Protein AF-R7P5L1-F1 (afdb_monomer_lite)

Sequence (118 aa):
MTKKELYKVECEIEVAFTRLIGTLAIMQELELYKDIRGELSKLFKTIVSWGAKFQIERNLNFITKEELIDIHNKIDKIESHYVYLNYPGNETELSDEILIWFEEIFRLNNILTQAKCC

Secondary structure (DSSP, 8-state):
--HHHHHHHHHHHHHHHHHHHHHHHHHHHSSTTGGGHHHHHHHHHHHHHHHHHHHHHSS-TTS-HHHHHHHHHHHHHHHHHHTT---SSGGGHHHHHHHHHHHHHHHHHHHHHHHHH-

Foldseek 3Di:
DDPVVLVVLLVQLLVLLVQLLVLLVVLLPDPVCVVCNVVSVVLSVVSVVQSVVCVPPVANPVQDPVNLVVSLVSLVVQLVVQCPDPDPDCNSVSSVSNNVSSVSSVVSRVVSVVVVVD

pLDDT: mean 93.09, std 7.03, range [52.38, 98.5]

Structure (mmCIF, N/CA/C/O backbone):
data_AF-R7P5L1-F1
#
_entry.id   AF-R7P5L1-F1
#
loop_
_atom_site.group_PDB
_atom_site.id
_atom_site.type_symbol
_atom_site.label_atom_id
_atom_site.label_alt_id
_atom_site.label_comp_id
_atom_site.label_asym_id
_atom_site.label_entity_id
_atom_site.label_seq_id
_atom_site.pdbx_PDB_ins_code
_atom_site.Cartn_x
_atom_site.Cartn_y
_atom_site.Cartn_z
_atom_site.occupancy
_atom_site.B_iso_or_equiv
_atom_site.auth_seq_id
_atom_site.auth_comp_id
_atom_site.auth_asym_id
_atom_site.auth_atom_id
_atom_site.pdbx_PDB_model_num
ATOM 1 N N . MET A 1 1 ? -5.648 4.452 25.494 1.00 81.56 1 MET A N 1
ATOM 2 C CA . MET A 1 1 ? -5.387 5.739 24.803 1.00 81.56 1 MET A CA 1
ATOM 3 C C . MET A 1 1 ? -6.604 6.636 24.922 1.00 81.56 1 MET A C 1
ATOM 5 O O . MET A 1 1 ? -7.724 6.145 24.965 1.00 81.56 1 MET A O 1
ATOM 9 N N . THR A 1 2 ? -6.401 7.946 24.963 1.00 89.38 2 THR A N 1
ATOM 10 C CA . THR A 1 2 ? -7.481 8.929 24.853 1.00 89.38 2 THR A CA 1
ATOM 11 C C . THR A 1 2 ? -8.053 8.951 23.432 1.00 89.38 2 THR A C 1
ATOM 13 O O . THR A 1 2 ? -7.385 8.588 22.463 1.00 89.38 2 THR A O 1
ATOM 16 N N . LYS A 1 3 ? -9.280 9.461 23.275 1.00 88.31 3 LYS A N 1
ATOM 17 C CA . LYS A 1 3 ? -9.905 9.662 21.954 1.00 88.31 3 LYS A CA 1
ATOM 18 C C . LYS A 1 3 ? -9.049 10.529 21.017 1.00 88.31 3 LYS A C 1
ATOM 20 O O . LYS A 1 3 ? -9.014 10.287 19.816 1.00 88.31 3 LYS A O 1
ATOM 25 N N . LYS A 1 4 ? -8.343 11.522 21.569 1.00 91.69 4 LYS A N 1
ATOM 26 C CA . LYS A 1 4 ? -7.442 12.403 20.812 1.00 91.69 4 LYS A CA 1
ATOM 27 C C . LYS A 1 4 ? -6.221 11.648 20.281 1.00 91.69 4 LYS A C 1
ATOM 29 O O . LYS A 1 4 ? -5.810 11.885 19.152 1.00 91.69 4 LYS A O 1
ATOM 34 N N . GLU A 1 5 ? -5.655 10.749 21.081 1.00 92.50 5 GLU A N 1
ATOM 35 C CA . GLU A 1 5 ? -4.521 9.913 20.668 1.00 92.50 5 GLU A CA 1
ATOM 36 C C . GLU A 1 5 ? -4.933 8.903 19.595 1.00 92.50 5 GLU A C 1
ATOM 38 O O . GLU A 1 5 ? -4.205 8.736 18.624 1.00 92.50 5 GLU A O 1
ATOM 43 N N . LEU A 1 6 ? -6.116 8.289 19.719 1.00 92.50 6 LEU A N 1
ATOM 44 C CA . LEU A 1 6 ? -6.659 7.393 18.688 1.00 92.50 6 LEU A CA 1
ATOM 45 C C . LEU A 1 6 ? -6.835 8.117 17.351 1.00 92.50 6 LEU A C 1
ATOM 47 O O . LEU A 1 6 ? -6.351 7.637 16.332 1.00 92.50 6 LEU A O 1
ATOM 51 N N . TYR A 1 7 ? -7.449 9.303 17.370 1.00 92.88 7 TYR A N 1
ATOM 52 C CA . TYR A 1 7 ? -7.624 10.116 16.167 1.00 92.88 7 TYR A CA 1
ATOM 53 C C . TYR A 1 7 ? -6.287 10.503 15.519 1.00 92.88 7 TYR A C 1
ATOM 55 O O . TYR A 1 7 ? -6.164 10.506 14.299 1.00 92.88 7 TYR A O 1
ATOM 63 N N . LYS A 1 8 ? -5.257 10.792 16.327 1.00 95.38 8 LYS A N 1
ATOM 64 C CA . LYS A 1 8 ? -3.916 11.085 15.808 1.00 95.38 8 LYS A CA 1
ATOM 65 C C . LYS A 1 8 ? -3.340 9.893 15.033 1.00 95.38 8 LYS A C 1
ATOM 67 O O . LYS A 1 8 ? -2.836 10.095 13.935 1.00 95.38 8 LYS A O 1
ATOM 72 N N . VAL A 1 9 ? -3.452 8.678 15.576 1.00 95.62 9 VAL A N 1
ATOM 73 C CA . VAL A 1 9 ? -3.005 7.455 14.885 1.00 95.62 9 VAL A CA 1
ATOM 74 C C . VAL A 1 9 ? -3.815 7.223 13.609 1.00 95.62 9 VAL A C 1
ATOM 76 O O . VAL A 1 9 ? -3.241 6.885 12.580 1.00 95.62 9 VAL A O 1
ATOM 79 N N . GLU A 1 10 ? -5.132 7.453 13.641 1.00 95.25 10 GLU A N 1
ATOM 80 C CA . GLU A 1 10 ? -5.973 7.367 12.441 1.00 95.25 10 GLU A CA 1
ATOM 81 C C . GLU A 1 10 ? -5.469 8.316 11.344 1.00 95.25 10 GLU A C 1
ATOM 83 O O . GLU A 1 10 ? -5.277 7.866 10.220 1.00 95.25 10 GLU A O 1
ATOM 88 N N . CYS A 1 11 ? -5.164 9.578 11.665 1.00 96.12 11 CYS A N 1
ATOM 89 C CA . CYS A 1 11 ? -4.580 10.529 10.711 1.00 96.12 11 CYS A CA 1
ATOM 90 C C . CYS A 1 11 ? -3.191 10.111 10.202 1.00 96.12 11 CYS A C 1
ATOM 92 O O . CYS A 1 11 ? -2.885 10.311 9.029 1.00 96.12 11 CYS A O 1
ATOM 94 N N . GLU A 1 12 ? -2.339 9.531 11.051 1.00 97.56 12 GLU A N 1
ATOM 95 C CA . GLU A 1 12 ? -1.026 9.022 10.625 1.00 97.56 12 GLU A CA 1
ATOM 96 C C . GLU A 1 12 ? -1.174 7.883 9.601 1.00 97.56 12 GLU A C 1
ATOM 98 O O . GLU A 1 12 ? -0.437 7.852 8.615 1.00 97.56 12 GLU A O 1
ATOM 103 N N . ILE A 1 13 ? -2.187 7.020 9.753 1.00 97.75 13 ILE A N 1
ATOM 104 C CA . ILE A 1 13 ? -2.515 5.990 8.754 1.00 97.75 13 ILE A CA 1
ATOM 105 C C . ILE A 1 13 ? -2.954 6.633 7.427 1.00 97.75 13 ILE A C 1
ATOM 107 O O . ILE A 1 13 ? -2.542 6.178 6.361 1.00 97.75 13 ILE A O 1
ATOM 111 N N . GLU A 1 14 ? -3.745 7.712 7.452 1.00 97.25 14 GLU A N 1
ATOM 112 C CA . GLU A 1 14 ? -4.139 8.432 6.226 1.00 97.25 14 GLU A CA 1
ATOM 113 C C . GLU A 1 14 ? -2.939 9.032 5.491 1.00 97.25 14 GLU A C 1
ATOM 115 O O . GLU A 1 14 ? -2.865 8.984 4.258 1.00 97.25 14 GLU A O 1
ATOM 120 N N . VAL A 1 15 ? -1.988 9.589 6.245 1.00 98.12 15 VAL A N 1
ATOM 121 C CA . VAL A 1 15 ? -0.735 10.109 5.693 1.00 98.12 15 VAL A CA 1
ATOM 122 C C . VAL A 1 15 ? 0.065 8.975 5.057 1.00 98.12 15 VAL A C 1
ATOM 124 O O . VAL A 1 15 ? 0.510 9.133 3.920 1.00 98.12 15 VAL A O 1
ATOM 127 N N . ALA A 1 16 ? 0.194 7.829 5.730 1.00 98.44 16 ALA A N 1
ATOM 128 C CA . ALA A 1 16 ? 0.905 6.670 5.197 1.00 98.44 16 ALA A CA 1
ATOM 129 C C . ALA A 1 16 ? 0.261 6.139 3.900 1.00 98.44 16 ALA A C 1
ATOM 131 O O . ALA A 1 16 ? 0.963 5.935 2.910 1.00 98.44 16 ALA A O 1
ATOM 132 N N . PHE A 1 17 ? -1.075 6.035 3.837 1.00 98.50 17 PHE A N 1
ATOM 133 C CA . PHE A 1 17 ? -1.781 5.710 2.589 1.00 98.50 17 PHE A CA 1
ATOM 134 C C . PHE A 1 17 ? -1.505 6.730 1.485 1.00 98.50 17 PHE A C 1
ATOM 136 O O . PHE A 1 17 ? -1.227 6.347 0.352 1.00 98.50 17 PHE A O 1
ATOM 143 N N . THR A 1 18 ? -1.567 8.026 1.798 1.00 98.25 18 THR A N 1
ATOM 144 C CA . THR A 1 18 ? -1.330 9.094 0.816 1.00 98.25 18 THR A CA 1
ATOM 145 C C . THR A 1 18 ? 0.080 9.009 0.236 1.00 98.25 18 THR A C 1
ATOM 147 O O . THR A 1 18 ? 0.254 9.148 -0.974 1.00 98.25 18 THR A O 1
ATOM 150 N N . ARG A 1 19 ? 1.081 8.745 1.084 1.00 98.44 19 ARG A N 1
ATOM 151 C CA . ARG A 1 19 ? 2.473 8.559 0.667 1.00 98.44 19 ARG A CA 1
ATOM 152 C C . ARG A 1 19 ? 2.626 7.336 -0.228 1.00 98.44 19 ARG A C 1
ATOM 154 O O . ARG A 1 19 ? 3.098 7.490 -1.347 1.00 98.44 19 ARG A O 1
ATOM 161 N N . LEU A 1 20 ? 2.119 6.179 0.198 1.00 98.50 20 LEU A N 1
ATOM 162 C CA . LEU A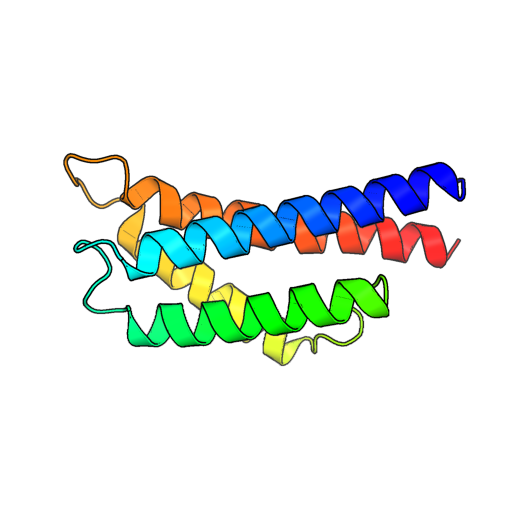 1 20 ? 2.173 4.945 -0.589 1.00 98.50 20 LEU A CA 1
ATOM 163 C C . LEU A 1 20 ? 1.505 5.100 -1.965 1.00 98.50 20 LEU A C 1
ATOM 165 O O . LEU A 1 20 ? 2.075 4.722 -2.987 1.00 98.50 20 LEU A O 1
ATOM 169 N N . ILE A 1 21 ? 0.306 5.687 -2.007 1.00 98.50 21 ILE A N 1
ATOM 170 C CA . ILE A 1 21 ? -0.433 5.944 -3.252 1.00 98.50 21 ILE A CA 1
ATOM 171 C C . ILE A 1 21 ? 0.353 6.900 -4.156 1.00 98.50 21 ILE A C 1
ATOM 173 O O . ILE A 1 21 ? 0.444 6.659 -5.359 1.00 98.50 21 ILE A O 1
ATOM 177 N N . GLY A 1 22 ? 0.928 7.964 -3.590 1.00 98.12 22 GLY A N 1
ATOM 178 C CA . GLY A 1 22 ? 1.753 8.922 -4.324 1.00 98.12 22 GLY A CA 1
ATOM 179 C C . GLY A 1 22 ? 2.985 8.269 -4.950 1.00 98.12 22 GLY A C 1
ATOM 180 O O . GLY A 1 22 ? 3.217 8.434 -6.146 1.00 98.12 22 GLY A O 1
ATOM 181 N N . THR A 1 23 ? 3.725 7.472 -4.178 1.00 97.94 23 THR A N 1
ATOM 182 C CA . THR A 1 23 ? 4.910 6.750 -4.661 1.00 97.94 23 THR A CA 1
ATOM 183 C C . THR A 1 23 ? 4.537 5.768 -5.779 1.00 97.94 23 TH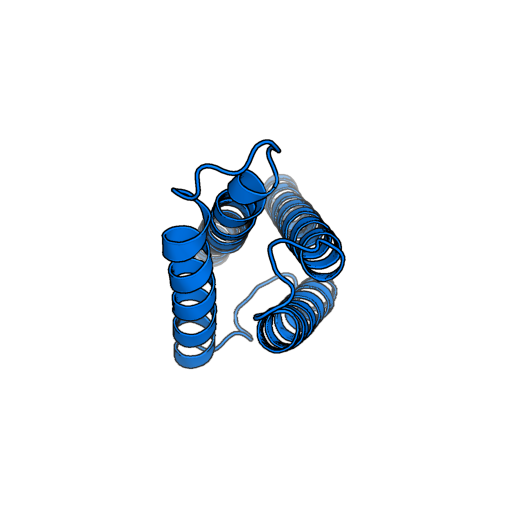R A C 1
ATOM 185 O O . THR A 1 23 ? 5.135 5.806 -6.853 1.00 97.94 23 THR A O 1
ATOM 188 N N . LEU A 1 24 ? 3.474 4.971 -5.609 1.00 98.12 24 LEU A N 1
ATOM 189 C CA . LEU A 1 24 ? 2.983 4.055 -6.650 1.00 98.12 24 LEU A CA 1
ATOM 190 C C . LEU A 1 24 ? 2.502 4.778 -7.919 1.00 98.12 24 LEU A C 1
ATOM 192 O O . LEU A 1 24 ? 2.631 4.241 -9.022 1.00 98.12 24 LEU A O 1
ATOM 196 N N . ALA A 1 25 ? 1.927 5.977 -7.794 1.00 97.81 25 ALA A N 1
ATOM 197 C CA . ALA A 1 25 ? 1.547 6.792 -8.946 1.00 97.81 25 ALA A CA 1
ATOM 198 C C . ALA A 1 25 ? 2.783 7.246 -9.735 1.00 97.81 25 ALA A C 1
ATOM 200 O O . ALA A 1 25 ? 2.802 7.112 -10.953 1.00 97.81 25 ALA A O 1
ATOM 201 N N . ILE A 1 26 ? 3.830 7.711 -9.047 1.00 96.75 26 ILE A N 1
ATOM 202 C CA . ILE A 1 26 ? 5.090 8.129 -9.679 1.00 96.75 26 ILE A CA 1
ATOM 203 C C . ILE A 1 26 ? 5.757 6.945 -10.386 1.00 96.75 26 ILE A C 1
ATOM 205 O O . ILE A 1 26 ? 6.120 7.057 -11.554 1.00 96.75 26 ILE A O 1
ATOM 209 N N . MET A 1 27 ? 5.871 5.793 -9.715 1.00 96.31 27 MET A N 1
ATOM 210 C CA . MET A 1 27 ? 6.514 4.603 -10.286 1.00 96.31 27 MET A CA 1
ATOM 211 C C . MET A 1 27 ? 5.882 4.168 -11.615 1.00 96.31 27 MET A C 1
ATOM 213 O O . MET A 1 27 ? 6.598 3.753 -12.520 1.00 96.31 27 MET A O 1
ATOM 217 N N . GLN A 1 28 ? 4.559 4.289 -11.769 1.00 96.56 28 GLN A N 1
ATOM 218 C CA . GLN A 1 28 ? 3.869 3.910 -13.009 1.00 96.56 28 GLN A CA 1
ATOM 219 C C . GLN A 1 28 ? 4.275 4.760 -14.223 1.00 96.56 28 GLN A C 1
ATOM 221 O O . GLN A 1 28 ? 4.206 4.268 -15.349 1.00 96.56 28 GLN A O 1
ATOM 226 N N . GLU A 1 29 ? 4.727 5.994 -14.006 1.00 95.75 29 GLU A N 1
ATOM 227 C CA . GLU A 1 29 ? 5.092 6.932 -15.073 1.00 95.75 29 GLU A CA 1
ATOM 228 C C . GLU A 1 29 ? 6.576 6.853 -15.462 1.00 95.75 29 GLU A C 1
ATOM 230 O O . GLU A 1 29 ? 6.968 7.320 -16.532 1.00 95.75 29 GLU A O 1
ATOM 235 N N . LEU A 1 30 ? 7.419 6.240 -14.627 1.00 94.50 30 LEU A N 1
ATOM 236 C CA . LEU A 1 30 ? 8.857 6.152 -14.875 1.00 94.50 30 LEU A CA 1
ATOM 237 C C . LEU A 1 30 ? 9.201 5.035 -15.872 1.00 94.50 30 LEU A C 1
ATOM 239 O O . LEU A 1 30 ? 8.533 3.999 -15.969 1.00 94.50 30 LEU A O 1
ATOM 243 N N . GLU A 1 31 ? 10.267 5.251 -16.642 1.00 93.06 31 GLU A N 1
ATOM 244 C CA . GLU A 1 31 ? 10.738 4.294 -17.650 1.00 93.06 31 GLU A CA 1
ATOM 245 C C . GLU A 1 31 ? 11.362 3.051 -17.007 1.00 93.06 31 GLU A C 1
ATOM 247 O O . GLU A 1 31 ? 11.179 1.947 -17.521 1.00 93.06 31 GLU A O 1
ATOM 252 N N . LEU A 1 32 ? 12.012 3.212 -15.847 1.00 93.44 32 LEU A N 1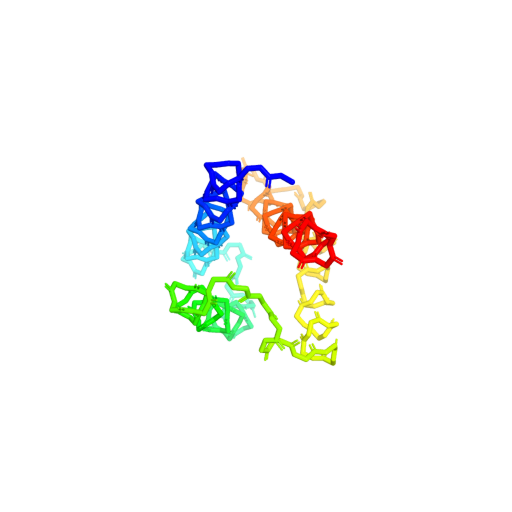
ATOM 253 C CA . LEU A 1 32 ? 12.599 2.119 -15.069 1.00 93.44 32 LEU A CA 1
ATOM 254 C C . LEU A 1 32 ? 11.594 0.990 -14.791 1.00 93.44 32 LEU A C 1
ATOM 256 O O . LEU A 1 32 ? 11.943 -0.182 -14.868 1.00 93.44 32 LEU A O 1
ATOM 260 N N . TYR A 1 33 ? 10.333 1.336 -14.529 1.00 94.56 33 TYR A N 1
ATOM 261 C CA . TYR A 1 33 ? 9.293 0.385 -14.133 1.00 94.56 33 TYR A CA 1
ATOM 262 C C . TYR A 1 33 ? 8.389 -0.073 -15.283 1.00 94.56 33 TYR A C 1
ATOM 264 O O . TYR A 1 33 ? 7.366 -0.723 -15.040 1.00 94.56 33 TYR A O 1
ATOM 272 N N . LYS A 1 34 ? 8.716 0.256 -16.541 1.00 95.31 34 LYS A N 1
ATOM 273 C CA . LYS A 1 34 ? 7.829 0.008 -17.692 1.00 95.31 34 LYS A CA 1
ATOM 274 C C . LYS A 1 34 ? 7.370 -1.442 -17.818 1.00 95.31 34 LYS A C 1
ATOM 276 O O . LYS A 1 34 ? 6.200 -1.685 -18.114 1.00 95.31 34 LYS A O 1
ATOM 281 N N . ASP A 1 35 ? 8.265 -2.381 -17.525 1.00 95.25 35 ASP A N 1
ATOM 282 C CA . ASP A 1 35 ? 8.029 -3.812 -17.702 1.00 95.25 35 ASP A CA 1
ATOM 283 C C . ASP A 1 35 ? 7.047 -4.364 -16.657 1.00 95.25 35 ASP A C 1
ATOM 285 O O . ASP A 1 35 ? 6.385 -5.372 -16.898 1.00 95.25 35 ASP A O 1
ATOM 289 N N . ILE A 1 36 ? 6.879 -3.666 -15.526 1.00 96.06 36 ILE A N 1
ATOM 290 C CA . ILE A 1 36 ? 5.965 -4.048 -14.443 1.00 96.06 36 ILE A CA 1
ATOM 291 C C . ILE A 1 36 ? 4.780 -3.090 -14.272 1.00 96.06 36 ILE A C 1
ATOM 293 O O . ILE A 1 36 ? 4.003 -3.248 -13.331 1.00 96.06 36 ILE A O 1
ATOM 297 N N . ARG A 1 37 ? 4.571 -2.114 -15.170 1.00 95.75 37 ARG A N 1
ATOM 298 C CA . ARG A 1 37 ? 3.469 -1.128 -15.055 1.00 95.75 37 ARG A CA 1
ATOM 299 C C . ARG A 1 37 ? 2.100 -1.773 -14.848 1.00 95.75 37 ARG A C 1
ATOM 301 O O . ARG A 1 37 ? 1.279 -1.262 -14.090 1.00 95.75 37 ARG A O 1
ATOM 308 N N . GLY A 1 38 ? 1.847 -2.914 -15.489 1.00 96.94 38 GLY A N 1
ATOM 309 C CA . GLY A 1 38 ? 0.605 -3.668 -15.298 1.00 96.94 38 GLY A CA 1
ATOM 310 C C . GLY A 1 38 ? 0.439 -4.216 -13.875 1.00 96.94 38 GLY A C 1
ATOM 311 O O . GLY A 1 38 ? -0.674 -4.223 -13.348 1.00 96.94 38 GLY A O 1
ATOM 312 N N . GLU A 1 39 ? 1.529 -4.654 -13.244 1.00 96.25 39 GLU A N 1
ATOM 313 C CA . GLU A 1 39 ? 1.547 -5.107 -11.849 1.00 96.25 39 GLU A CA 1
ATOM 314 C C . GLU A 1 39 ? 1.392 -3.920 -10.892 1.00 96.25 39 GLU A C 1
ATOM 316 O O . GLU A 1 39 ? 0.518 -3.957 -10.022 1.00 96.25 39 GLU A O 1
ATOM 321 N N . LEU A 1 40 ? 2.131 -2.829 -11.128 1.00 97.56 40 LEU A N 1
ATOM 322 C CA . LEU A 1 40 ? 2.011 -1.585 -10.363 1.00 97.56 40 LEU A CA 1
ATOM 323 C C . LEU A 1 40 ? 0.594 -1.008 -10.421 1.00 97.56 40 LEU A C 1
ATOM 325 O O . LEU A 1 40 ? 0.066 -0.593 -9.398 1.00 97.56 40 LEU A O 1
ATOM 329 N N . SER A 1 41 ? -0.069 -1.043 -11.579 1.00 97.62 41 SER A N 1
ATOM 330 C CA . SER A 1 41 ? -1.442 -0.543 -11.718 1.00 97.62 41 SER A CA 1
ATOM 331 C C . SER A 1 41 ? -2.457 -1.373 -10.931 1.00 97.62 41 SER A C 1
ATOM 333 O O . SER A 1 41 ? -3.405 -0.829 -10.359 1.00 97.62 41 SER A O 1
ATOM 335 N N . LYS A 1 42 ? -2.271 -2.698 -10.868 1.00 97.44 42 LYS A N 1
ATOM 336 C CA . LYS A 1 42 ? -3.108 -3.568 -10.029 1.00 97.44 42 LYS A CA 1
ATOM 337 C C . LYS A 1 42 ? -2.880 -3.264 -8.551 1.00 97.44 42 LYS A C 1
ATOM 339 O O . LYS A 1 42 ? -3.854 -3.063 -7.832 1.00 97.44 42 LYS A O 1
ATOM 344 N N . LEU A 1 43 ? -1.616 -3.176 -8.135 1.00 97.75 43 LEU A N 1
ATOM 345 C CA . LEU A 1 43 ? -1.234 -2.832 -6.768 1.00 97.75 43 LEU A CA 1
ATOM 346 C C . LEU A 1 43 ? -1.810 -1.469 -6.357 1.00 97.75 43 LEU A C 1
ATOM 348 O O . LEU A 1 43 ? -2.508 -1.374 -5.352 1.00 97.75 43 LEU A O 1
ATOM 352 N N . PHE A 1 44 ? -1.614 -0.444 -7.186 1.00 98.38 44 PHE A N 1
ATOM 353 C CA . PHE A 1 44 ? -2.147 0.902 -6.992 1.00 98.38 44 PHE A CA 1
ATOM 354 C C . PHE A 1 44 ? -3.661 0.895 -6.760 1.00 98.38 44 PHE A C 1
ATOM 356 O O . PHE A 1 44 ? -4.139 1.480 -5.791 1.00 98.38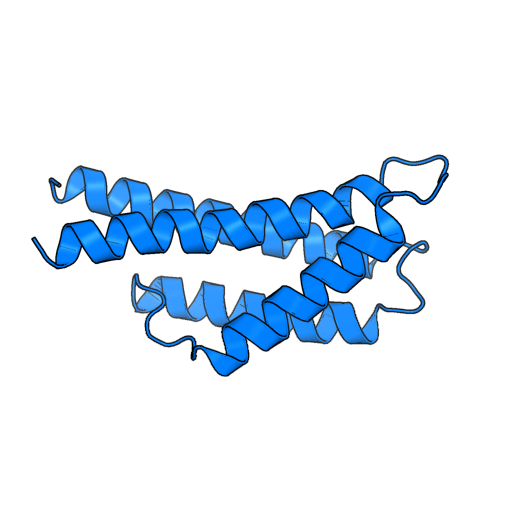 44 PHE A O 1
ATOM 363 N N . LYS A 1 45 ? -4.429 0.191 -7.601 1.00 98.38 45 LYS A N 1
ATOM 364 C CA . LYS A 1 45 ? -5.891 0.100 -7.451 1.00 98.38 45 LYS A CA 1
ATOM 365 C C . LYS A 1 45 ? -6.300 -0.558 -6.136 1.00 98.38 45 LYS A C 1
ATOM 367 O O . LYS A 1 45 ? -7.221 -0.063 -5.487 1.00 98.38 45 LYS A O 1
ATOM 372 N N . THR A 1 46 ? -5.621 -1.633 -5.734 1.00 98.06 46 THR A N 1
ATOM 373 C CA . THR A 1 46 ? -5.878 -2.292 -4.446 1.00 98.06 46 THR A CA 1
ATOM 374 C C . THR A 1 46 ? -5.610 -1.341 -3.282 1.00 98.06 46 THR A C 1
ATOM 376 O O . THR A 1 46 ? -6.494 -1.133 -2.453 1.00 98.06 46 THR A O 1
ATOM 379 N N . ILE A 1 47 ? -4.445 -0.685 -3.257 1.00 98.25 47 ILE A N 1
ATOM 380 C CA . ILE A 1 47 ? -4.078 0.246 -2.182 1.00 98.25 47 ILE A CA 1
ATOM 381 C C . ILE A 1 47 ? -5.023 1.454 -2.125 1.00 98.25 47 ILE A C 1
ATOM 383 O O . ILE A 1 47 ? -5.447 1.846 -1.038 1.00 98.25 47 ILE A O 1
ATOM 387 N N . VAL A 1 48 ? -5.421 2.020 -3.269 1.00 98.38 48 VAL A N 1
ATOM 388 C CA . VAL A 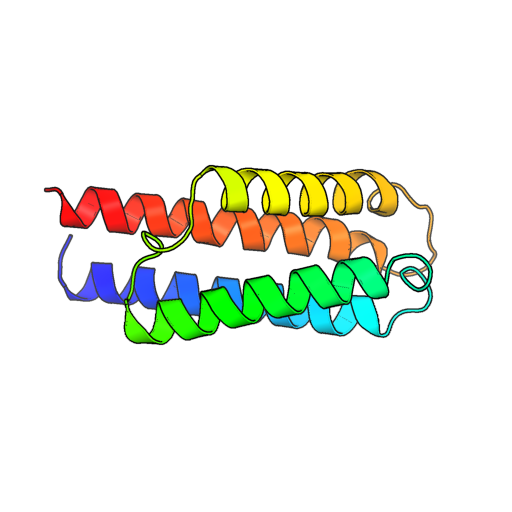1 48 ? -6.419 3.103 -3.322 1.00 98.38 48 VAL A CA 1
ATOM 389 C C . VAL A 1 48 ? -7.762 2.640 -2.757 1.00 98.38 48 VAL A C 1
ATOM 391 O O . VAL A 1 48 ? -8.380 3.364 -1.976 1.00 98.38 48 VAL A O 1
ATOM 394 N N . SER A 1 49 ? -8.205 1.426 -3.100 1.00 98.25 49 SER A N 1
ATOM 395 C CA . SER A 1 49 ? -9.439 0.854 -2.555 1.00 98.25 49 SER A CA 1
ATOM 396 C C . SER A 1 49 ? -9.363 0.687 -1.036 1.00 98.25 49 SER A C 1
ATOM 398 O O . SER A 1 49 ? -10.335 0.982 -0.339 1.00 98.25 49 SER A O 1
ATOM 400 N N . TRP A 1 50 ? -8.223 0.238 -0.509 1.00 98.19 50 TRP A N 1
ATOM 401 C CA . TRP A 1 50 ? -8.010 0.125 0.933 1.00 98.19 50 TRP A CA 1
ATOM 402 C C . TRP A 1 50 ? -8.014 1.488 1.619 1.00 98.19 50 TRP A C 1
ATOM 404 O O . TRP A 1 50 ? -8.730 1.664 2.602 1.00 98.19 50 TRP A O 1
ATOM 414 N N . GLY A 1 51 ? -7.290 2.468 1.075 1.00 97.81 51 GLY A N 1
ATOM 415 C CA . GLY A 1 51 ? -7.262 3.829 1.607 1.00 97.81 51 GLY A CA 1
ATOM 416 C C . GLY A 1 51 ? -8.658 4.455 1.646 1.00 97.81 51 GLY A C 1
ATOM 417 O O . GLY A 1 51 ? -9.069 4.993 2.673 1.00 97.81 51 GLY A O 1
ATOM 418 N N . ALA A 1 52 ? -9.438 4.308 0.570 1.00 97.75 52 ALA A N 1
ATOM 419 C CA . ALA A 1 52 ? -10.820 4.783 0.507 1.00 97.75 52 ALA A CA 1
ATOM 420 C C . ALA A 1 52 ? -11.726 4.101 1.544 1.00 97.75 52 ALA A C 1
ATOM 422 O O . ALA A 1 52 ? -12.551 4.757 2.178 1.00 97.75 52 ALA A O 1
ATOM 423 N N . LYS A 1 53 ? -11.562 2.792 1.757 1.00 97.62 53 LYS A N 1
ATOM 424 C CA . LYS A 1 53 ? -12.343 2.053 2.753 1.00 97.62 53 LYS A CA 1
ATOM 425 C C . LYS A 1 53 ? -11.949 2.427 4.184 1.00 97.62 53 LYS A C 1
ATOM 427 O O . LYS A 1 53 ? -12.824 2.613 5.029 1.00 97.62 53 LYS A O 1
ATOM 432 N N . PHE A 1 54 ? -10.662 2.656 4.438 1.00 96.81 54 PHE A N 1
ATOM 433 C CA . PHE A 1 54 ? -10.169 3.149 5.723 1.00 96.81 54 PHE A CA 1
ATOM 434 C C . PHE A 1 54 ? -10.756 4.521 6.095 1.00 96.81 54 PHE A C 1
ATOM 436 O O . PHE A 1 54 ? -11.105 4.731 7.256 1.00 96.81 54 PHE A O 1
ATOM 443 N N . GLN A 1 55 ? -10.949 5.430 5.128 1.00 94.75 55 GLN A N 1
ATOM 444 C CA . GLN A 1 55 ? -11.588 6.736 5.371 1.00 94.75 55 GLN A CA 1
ATOM 445 C C . GLN A 1 55 ? -12.981 6.623 6.007 1.00 94.75 55 GLN A C 1
ATOM 447 O O . GLN A 1 55 ? -13.388 7.507 6.769 1.00 94.75 55 GLN A O 1
ATOM 452 N N . ILE A 1 56 ? -13.694 5.536 5.700 1.00 94.31 56 ILE A N 1
ATOM 453 C CA . ILE A 1 56 ? -15.045 5.252 6.185 1.00 94.31 56 ILE A CA 1
ATOM 454 C C . ILE A 1 56 ? -14.983 4.440 7.483 1.00 94.31 56 ILE A C 1
ATOM 456 O O . ILE A 1 56 ? -15.607 4.811 8.473 1.00 94.31 56 ILE A O 1
ATOM 460 N N . GLU A 1 57 ? -14.226 3.339 7.492 1.00 93.38 57 GLU A N 1
ATOM 461 C CA . GLU A 1 57 ? -14.258 2.356 8.582 1.00 93.38 57 GLU A CA 1
ATOM 462 C C . GLU A 1 57 ? -13.316 2.683 9.751 1.00 93.38 57 GLU A C 1
ATOM 464 O O . GLU A 1 57 ? -13.530 2.201 10.866 1.00 93.38 57 GLU A O 1
ATOM 469 N N . ARG A 1 58 ? -12.275 3.498 9.527 1.00 92.31 58 ARG A N 1
ATOM 470 C CA . ARG A 1 58 ? -11.273 3.894 10.541 1.00 92.31 58 ARG A CA 1
ATOM 471 C C . ARG A 1 58 ? -10.585 2.705 11.229 1.00 92.31 58 ARG A C 1
ATOM 473 O O . ARG A 1 58 ? -10.237 2.747 12.412 1.00 92.31 58 ARG A O 1
ATOM 480 N N . ASN A 1 59 ? -10.436 1.613 10.485 1.00 90.88 59 ASN A N 1
ATOM 481 C CA . ASN A 1 59 ? -9.700 0.400 10.831 1.00 90.88 59 ASN A CA 1
ATOM 482 C C . ASN A 1 59 ? -9.408 -0.396 9.545 1.00 90.88 59 ASN A C 1
ATOM 484 O O . ASN A 1 59 ? -9.991 -0.090 8.506 1.00 90.88 59 ASN A O 1
ATOM 488 N N . LEU A 1 60 ? -8.535 -1.404 9.616 1.00 93.75 60 LEU A N 1
ATOM 489 C CA . LEU A 1 60 ? -8.165 -2.255 8.474 1.00 93.75 60 LEU A CA 1
ATOM 490 C C . LEU A 1 60 ? -8.691 -3.698 8.562 1.00 93.75 60 LEU A C 1
ATOM 492 O O . LEU A 1 60 ? -8.199 -4.573 7.854 1.00 93.75 60 LEU A O 1
ATOM 496 N N . ASN A 1 61 ? -9.703 -3.976 9.390 1.00 92.12 61 ASN A N 1
ATOM 497 C CA . ASN A 1 61 ? -10.224 -5.339 9.593 1.00 92.12 61 ASN A CA 1
ATOM 498 C C . ASN A 1 61 ? -10.888 -5.930 8.342 1.00 92.12 61 ASN A C 1
ATOM 500 O O . ASN A 1 61 ? -11.178 -7.123 8.291 1.00 92.12 61 ASN A O 1
ATOM 504 N N . PHE A 1 62 ? -11.157 -5.095 7.341 1.00 94.25 62 PHE A N 1
ATOM 505 C CA . PHE A 1 62 ? -11.678 -5.524 6.056 1.00 94.25 62 PHE A CA 1
ATOM 506 C C . PHE A 1 62 ? -10.646 -6.218 5.161 1.00 94.25 62 PHE A C 1
ATOM 508 O O . PHE A 1 62 ? -11.045 -6.807 4.157 1.00 94.25 62 PHE A O 1
ATOM 515 N N . ILE A 1 63 ? -9.353 -6.105 5.475 1.00 94.94 63 ILE A N 1
ATOM 516 C CA . ILE A 1 63 ? -8.275 -6.746 4.723 1.00 94.94 63 ILE A CA 1
ATOM 517 C C . ILE A 1 63 ? -8.115 -8.168 5.252 1.00 94.94 63 ILE A C 1
ATOM 519 O O . ILE A 1 63 ? -7.890 -8.382 6.445 1.00 94.94 63 ILE A O 1
ATOM 523 N N . THR A 1 64 ? -8.227 -9.153 4.364 1.00 94.25 64 THR A N 1
ATOM 524 C CA . THR A 1 64 ? -8.004 -10.554 4.744 1.00 94.25 64 THR A CA 1
ATOM 525 C C . THR A 1 64 ? -6.513 -10.847 4.896 1.00 94.25 64 THR A C 1
ATOM 527 O O . THR A 1 64 ? -5.667 -10.186 4.291 1.00 94.25 64 THR A O 1
ATOM 530 N N . LYS A 1 65 ? -6.167 -11.868 5.687 1.00 92.62 65 LYS A N 1
ATOM 531 C CA . LYS A 1 65 ? -4.768 -12.275 5.870 1.00 92.62 65 LYS A CA 1
ATOM 532 C C . LYS A 1 65 ? -4.139 -12.713 4.544 1.00 92.62 65 LYS A C 1
ATOM 534 O O . LYS A 1 65 ? -2.976 -12.420 4.289 1.00 92.62 65 LYS A O 1
ATOM 539 N N . GLU A 1 66 ? -4.904 -13.404 3.710 1.00 95.00 66 GLU A N 1
ATOM 540 C CA . GLU A 1 66 ? -4.475 -13.894 2.404 1.00 95.00 66 GLU A CA 1
ATOM 541 C C . GLU A 1 66 ? -4.179 -12.732 1.451 1.00 95.00 66 GLU A C 1
ATOM 543 O O . GLU A 1 66 ? -3.132 -12.717 0.808 1.00 95.00 66 GLU A O 1
ATOM 548 N N . GLU A 1 67 ? -5.066 -11.734 1.406 1.00 94.81 67 GLU A N 1
ATOM 549 C CA . GLU A 1 67 ? -4.882 -10.525 0.599 1.00 94.81 67 GLU A CA 1
ATOM 550 C C . GLU A 1 67 ? -3.677 -9.707 1.082 1.00 94.81 67 GLU A C 1
ATOM 552 O O . GLU A 1 67 ? -2.871 -9.256 0.272 1.00 94.81 67 GLU A O 1
ATOM 557 N N . LEU A 1 68 ? -3.502 -9.578 2.401 1.00 94.44 68 LEU A N 1
ATOM 558 C CA . LEU A 1 68 ? -2.342 -8.917 2.993 1.00 94.44 68 LEU A CA 1
ATOM 559 C C . LEU A 1 68 ? -1.026 -9.582 2.572 1.00 94.44 68 LEU A C 1
ATOM 561 O O . LEU A 1 68 ? -0.108 -8.895 2.131 1.00 94.44 68 LEU A O 1
ATOM 565 N N . ILE A 1 69 ? -0.939 -10.910 2.689 1.00 95.19 69 ILE A N 1
ATOM 566 C CA . ILE A 1 69 ? 0.261 -11.674 2.321 1.00 95.19 69 ILE A CA 1
ATOM 567 C C . ILE A 1 69 ? 0.544 -11.550 0.821 1.00 95.19 69 ILE A C 1
ATOM 569 O O . ILE A 1 69 ? 1.692 -11.347 0.433 1.00 95.19 69 ILE A O 1
ATOM 573 N N . ASP A 1 70 ? -0.482 -11.649 -0.027 1.00 96.75 70 ASP A N 1
ATOM 574 C CA . ASP A 1 70 ? -0.326 -11.511 -1.478 1.00 96.75 70 ASP A CA 1
ATOM 575 C C . ASP A 1 70 ? 0.226 -10.131 -1.864 1.00 96.75 70 ASP A C 1
ATOM 577 O O . ASP A 1 70 ? 1.169 -10.036 -2.652 1.00 96.75 70 ASP A O 1
ATOM 581 N N . ILE A 1 71 ? -0.316 -9.059 -1.282 1.00 97.38 71 ILE A N 1
ATOM 582 C CA . ILE A 1 71 ? 0.152 -7.697 -1.551 1.00 97.38 71 ILE A CA 1
ATOM 583 C C . ILE A 1 71 ? 1.553 -7.456 -0.981 1.00 97.38 71 ILE A C 1
ATOM 585 O O . ILE A 1 71 ? 2.395 -6.908 -1.692 1.00 97.38 71 ILE A O 1
ATOM 589 N N . HIS A 1 72 ? 1.832 -7.915 0.241 1.00 96.62 72 HIS A N 1
ATOM 590 C CA . HIS A 1 72 ? 3.164 -7.823 0.840 1.00 96.62 72 HIS A CA 1
ATOM 591 C C . HIS A 1 72 ? 4.217 -8.490 -0.052 1.00 96.62 72 HIS A C 1
ATOM 593 O O . HIS A 1 72 ? 5.205 -7.865 -0.416 1.00 96.62 72 HIS A O 1
ATOM 599 N N . ASN A 1 73 ? 3.977 -9.733 -0.480 1.00 96.38 73 ASN A N 1
ATOM 600 C CA . ASN A 1 73 ? 4.916 -10.475 -1.325 1.00 96.38 73 ASN A CA 1
ATOM 601 C C . ASN A 1 73 ? 5.168 -9.790 -2.677 1.00 96.38 73 ASN A C 1
ATOM 603 O O . ASN A 1 73 ? 6.258 -9.895 -3.233 1.00 96.38 73 ASN A O 1
ATOM 607 N N . LYS A 1 74 ? 4.166 -9.097 -3.231 1.00 96.69 74 LYS A N 1
ATOM 608 C CA . LYS A 1 74 ? 4.339 -8.313 -4.463 1.00 96.69 74 LYS A CA 1
ATOM 609 C C . LYS A 1 74 ? 5.235 -7.100 -4.239 1.00 96.69 74 LYS A C 1
ATOM 611 O O . LYS A 1 74 ? 6.092 -6.844 -5.077 1.00 96.69 74 LYS A O 1
ATOM 616 N N . ILE A 1 75 ? 5.036 -6.377 -3.138 1.00 96.69 75 ILE A N 1
ATOM 617 C CA . ILE A 1 75 ? 5.851 -5.209 -2.785 1.00 96.69 75 ILE A CA 1
ATOM 618 C C . ILE A 1 75 ? 7.295 -5.635 -2.501 1.00 96.69 75 ILE A C 1
ATOM 620 O O . ILE A 1 75 ? 8.203 -5.079 -3.104 1.00 96.69 75 ILE A O 1
ATOM 624 N N . ASP A 1 76 ? 7.496 -6.676 -1.694 1.00 95.06 76 ASP A N 1
ATOM 625 C CA . ASP A 1 76 ? 8.810 -7.249 -1.366 1.00 95.06 76 ASP A CA 1
ATOM 626 C C . ASP A 1 76 ? 9.583 -7.702 -2.620 1.00 95.06 76 ASP A C 1
ATOM 628 O O . ASP A 1 76 ? 10.768 -7.423 -2.800 1.00 95.06 76 ASP A O 1
ATOM 632 N N . LYS A 1 77 ? 8.887 -8.326 -3.579 1.00 95.25 77 LYS A N 1
ATOM 633 C CA . LYS A 1 77 ? 9.484 -8.691 -4.870 1.00 95.25 77 LYS A CA 1
ATOM 634 C C . LYS A 1 77 ? 9.888 -7.470 -5.707 1.00 95.25 77 LYS A C 1
ATOM 636 O O . LYS A 1 77 ? 10.863 -7.545 -6.452 1.00 95.25 77 LYS A O 1
ATOM 641 N N . ILE A 1 78 ? 9.122 -6.378 -5.649 1.00 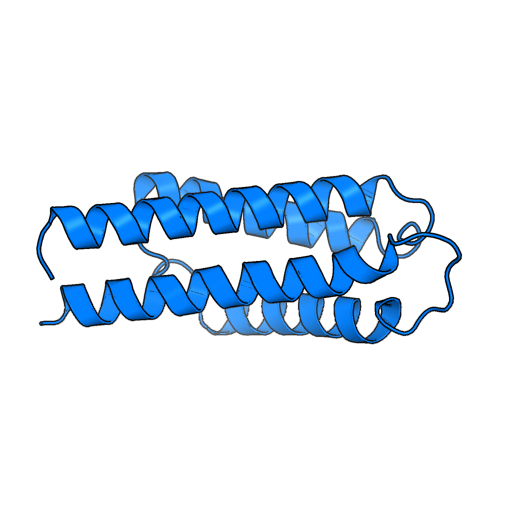94.62 78 ILE A N 1
ATOM 642 C CA . ILE A 1 78 ? 9.470 -5.134 -6.345 1.00 94.62 78 ILE A CA 1
ATOM 643 C C . ILE A 1 78 ? 10.691 -4.503 -5.670 1.00 94.62 78 ILE A C 1
ATOM 645 O O . ILE A 1 78 ? 11.674 -4.243 -6.353 1.00 94.62 78 ILE A O 1
ATOM 649 N N . GLU A 1 79 ? 10.666 -4.313 -4.353 1.00 93.31 79 GLU A N 1
ATOM 650 C CA . GLU A 1 79 ? 11.789 -3.757 -3.588 1.00 93.31 79 GLU A CA 1
ATOM 651 C C . GLU A 1 79 ? 13.090 -4.511 -3.894 1.00 93.31 79 GLU A C 1
ATOM 653 O O . GLU A 1 79 ? 14.015 -3.942 -4.477 1.00 93.31 79 GLU A O 1
ATOM 658 N N . SER A 1 80 ? 13.097 -5.827 -3.679 1.00 91.25 80 SER A N 1
ATOM 659 C CA . SER A 1 80 ? 14.295 -6.657 -3.843 1.00 91.25 80 SER A CA 1
ATOM 660 C C . SER A 1 80 ? 14.869 -6.653 -5.262 1.00 91.25 80 SER A C 1
ATOM 662 O O . SER A 1 80 ? 16.069 -6.867 -5.453 1.00 91.25 80 SER A O 1
ATOM 664 N N . HIS A 1 81 ? 14.033 -6.414 -6.276 1.00 91.44 81 HIS A N 1
ATOM 665 C CA . HIS A 1 81 ? 14.479 -6.330 -7.662 1.00 91.44 81 HIS A CA 1
ATOM 666 C C . HIS A 1 81 ? 15.104 -4.975 -8.000 1.00 91.44 81 HIS A C 1
ATOM 668 O O . HIS A 1 81 ? 16.100 -4.933 -8.722 1.00 91.44 81 HIS A O 1
ATOM 674 N N . TYR A 1 82 ? 14.511 -3.877 -7.525 1.00 89.25 82 TYR A N 1
ATOM 675 C CA . TYR A 1 82 ? 14.862 -2.531 -7.976 1.00 89.25 82 TYR A CA 1
ATOM 676 C C . TYR A 1 82 ? 15.844 -1.811 -7.046 1.00 89.25 82 TYR A C 1
ATOM 678 O O . TYR A 1 82 ? 16.657 -1.036 -7.549 1.00 89.25 82 TYR A O 1
ATOM 686 N N . VAL A 1 83 ? 15.847 -2.093 -5.738 1.00 83.12 83 VAL A N 1
ATOM 687 C CA . VAL A 1 83 ? 16.663 -1.372 -4.738 1.00 83.12 83 VAL A CA 1
ATOM 688 C C . VAL A 1 83 ? 18.170 -1.422 -5.032 1.00 83.12 83 VAL A C 1
ATOM 690 O O . VAL A 1 83 ? 18.892 -0.456 -4.793 1.00 83.12 83 VAL A O 1
ATOM 693 N N . TYR A 1 84 ? 18.656 -2.521 -5.618 1.00 80.31 84 TYR A N 1
ATOM 694 C CA . TYR A 1 84 ? 20.079 -2.731 -5.916 1.00 80.31 84 TYR A CA 1
ATOM 695 C C . TYR A 1 84 ? 20.469 -2.404 -7.361 1.00 80.31 84 TYR A C 1
ATOM 697 O O . TYR A 1 84 ? 21.620 -2.625 -7.755 1.00 80.31 84 TYR A O 1
ATOM 705 N N . LEU A 1 85 ? 19.538 -1.905 -8.179 1.00 84.12 85 LEU A N 1
ATOM 706 C CA . LEU A 1 85 ? 19.871 -1.507 -9.540 1.00 84.12 85 LEU A CA 1
ATOM 707 C C . LEU A 1 85 ? 20.750 -0.258 -9.505 1.00 84.12 85 LEU A C 1
ATOM 709 O O . LEU A 1 85 ? 20.421 0.753 -8.893 1.00 84.12 85 LEU A O 1
ATOM 713 N N . ASN A 1 86 ? 21.875 -0.317 -10.213 1.00 79.44 86 ASN A N 1
ATOM 714 C CA . ASN A 1 86 ? 22.753 0.833 -10.383 1.00 79.44 86 ASN A CA 1
ATOM 715 C C . ASN A 1 86 ? 22.187 1.745 -11.482 1.00 79.44 86 ASN A C 1
ATOM 717 O O . ASN A 1 86 ? 22.663 1.747 -12.621 1.00 79.44 86 ASN A O 1
ATOM 721 N N . TYR A 1 87 ? 21.102 2.442 -11.153 1.00 79.94 87 TYR A N 1
ATOM 722 C CA . TYR A 1 87 ? 20.431 3.396 -12.025 1.00 79.94 87 TYR A CA 1
ATOM 723 C C . TYR A 1 87 ? 20.902 4.823 -11.684 1.00 79.94 87 TYR A C 1
ATOM 725 O O . TYR A 1 87 ? 21.056 5.145 -10.510 1.00 79.94 87 TYR A O 1
ATOM 733 N N . PRO A 1 88 ? 21.162 5.699 -12.673 1.00 72.44 88 PRO A N 1
ATOM 734 C CA . PRO A 1 88 ? 21.756 7.018 -12.425 1.00 72.44 88 PRO A CA 1
ATOM 735 C C . PRO A 1 88 ? 20.838 8.012 -11.685 1.00 72.44 88 PRO A C 1
ATOM 737 O O . PRO A 1 88 ? 21.304 9.081 -11.296 1.00 72.44 88 PRO A O 1
ATOM 740 N N . GLY A 1 89 ? 19.554 7.685 -11.508 1.00 77.44 89 GLY A N 1
ATOM 741 C CA . GLY A 1 89 ? 18.586 8.454 -10.719 1.00 77.44 89 GLY A CA 1
ATOM 742 C C . GLY A 1 89 ? 18.208 7.756 -9.410 1.00 77.44 89 GLY A C 1
ATOM 743 O O . GLY A 1 89 ? 18.505 6.583 -9.218 1.00 77.44 89 GLY A O 1
ATOM 744 N N . ASN A 1 90 ? 17.481 8.456 -8.538 1.00 80.75 90 ASN A N 1
ATOM 745 C CA . ASN A 1 90 ? 16.981 7.916 -7.266 1.00 80.75 90 ASN A CA 1
ATOM 746 C C . ASN A 1 90 ? 15.674 7.113 -7.412 1.00 80.75 90 ASN A C 1
ATOM 748 O O . ASN A 1 90 ? 14.972 6.844 -6.446 1.00 80.75 90 ASN A O 1
ATOM 752 N N . GLU A 1 91 ? 15.320 6.744 -8.640 1.00 83.94 91 GLU A N 1
ATOM 753 C CA . GLU A 1 91 ? 14.068 6.060 -8.963 1.00 83.94 91 GLU A CA 1
ATOM 754 C C . GLU A 1 91 ? 13.973 4.691 -8.286 1.00 83.94 91 GLU A C 1
ATOM 756 O O . GLU A 1 91 ? 12.869 4.239 -7.996 1.00 83.94 91 GLU A O 1
ATOM 761 N N . THR A 1 92 ? 15.113 4.054 -8.006 1.00 87.44 92 THR A N 1
ATOM 762 C CA . THR A 1 92 ? 15.221 2.779 -7.284 1.00 87.44 92 THR A CA 1
ATOM 763 C C . THR A 1 92 ? 14.829 2.904 -5.812 1.00 87.44 92 THR A C 1
ATOM 765 O O . THR A 1 92 ? 14.264 1.959 -5.264 1.00 87.44 92 THR A O 1
ATOM 768 N N . GLU A 1 93 ? 15.018 4.077 -5.195 1.00 91.00 93 GLU A N 1
ATOM 769 C CA . GLU A 1 93 ? 14.613 4.356 -3.807 1.00 91.00 93 GLU A CA 1
ATOM 770 C C . GLU A 1 93 ? 13.090 4.278 -3.640 1.00 91.00 93 GLU A C 1
ATOM 772 O O . GLU A 1 93 ? 12.598 3.894 -2.584 1.00 91.00 93 GLU A O 1
ATOM 777 N N . LEU A 1 94 ? 12.322 4.540 -4.706 1.00 94.00 94 LEU A N 1
ATOM 778 C CA . LEU A 1 94 ? 10.860 4.437 -4.670 1.00 94.00 94 LEU A CA 1
ATOM 779 C C . LEU A 1 94 ? 10.384 3.014 -4.347 1.00 94.00 94 LEU A C 1
ATOM 781 O O . LEU A 1 94 ? 9.306 2.847 -3.781 1.00 94.00 94 LEU A O 1
ATOM 785 N N . SER A 1 95 ? 11.171 1.994 -4.706 1.00 92.69 95 SER A N 1
ATOM 786 C CA . SER A 1 95 ? 10.848 0.597 -4.406 1.00 92.69 95 SER A CA 1
ATOM 787 C C . SER A 1 95 ? 10.987 0.265 -2.913 1.00 92.69 95 SER A C 1
ATOM 789 O O . SER A 1 95 ? 10.173 -0.492 -2.390 1.00 92.69 95 SER A O 1
ATOM 791 N N . ASP A 1 96 ? 11.927 0.905 -2.214 1.00 93.69 96 ASP A N 1
ATOM 792 C CA . ASP A 1 96 ? 12.056 0.843 -0.753 1.00 93.69 96 ASP A CA 1
ATOM 793 C C . ASP A 1 96 ? 10.959 1.684 -0.077 1.00 93.69 96 ASP A C 1
ATOM 795 O O . ASP A 1 96 ? 10.265 1.225 0.831 1.00 93.69 96 ASP A O 1
ATOM 799 N N . GLU A 1 97 ? 10.685 2.888 -0.598 1.00 95.81 97 GLU A N 1
ATOM 800 C CA . GLU A 1 97 ? 9.625 3.753 -0.067 1.00 95.81 97 GLU A CA 1
ATOM 801 C C . GLU A 1 97 ? 8.247 3.075 -0.046 1.00 95.81 97 GLU A C 1
ATOM 803 O O . GLU A 1 97 ? 7.506 3.229 0.931 1.00 95.81 97 GLU A O 1
ATOM 808 N N . ILE A 1 98 ? 7.870 2.329 -1.095 1.00 97.25 98 ILE A N 1
ATOM 809 C CA . ILE A 1 98 ? 6.579 1.623 -1.091 1.00 97.25 98 ILE A CA 1
ATOM 810 C C . ILE A 1 98 ? 6.513 0.545 -0.005 1.00 97.25 98 ILE A C 1
ATOM 812 O O . ILE A 1 98 ? 5.441 0.356 0.570 1.00 97.25 98 ILE A O 1
ATOM 816 N N . LEU A 1 99 ? 7.624 -0.131 0.306 1.00 96.69 99 LEU A N 1
ATOM 817 C CA . LEU A 1 99 ? 7.675 -1.126 1.375 1.00 96.69 99 LEU A CA 1
ATOM 818 C C . LEU A 1 99 ? 7.557 -0.445 2.740 1.00 96.69 99 LEU A C 1
ATOM 820 O O . LEU A 1 99 ? 6.683 -0.811 3.525 1.00 96.69 99 LEU A O 1
ATOM 824 N N . ILE A 1 100 ? 8.331 0.618 2.971 1.00 97.25 100 ILE A N 1
ATOM 825 C CA . ILE A 1 100 ? 8.298 1.403 4.212 1.00 97.25 100 ILE A CA 1
ATOM 826 C C . ILE A 1 100 ? 6.881 1.901 4.513 1.00 97.25 100 ILE A C 1
ATOM 828 O O . ILE A 1 100 ? 6.359 1.693 5.611 1.00 97.25 100 ILE A O 1
ATOM 832 N N . TRP A 1 101 ? 6.222 2.553 3.549 1.00 98.31 101 TRP A N 1
ATOM 833 C CA . TRP A 1 101 ? 4.880 3.090 3.784 1.00 98.31 101 TRP A CA 1
ATOM 834 C C . TRP A 1 101 ? 3.827 1.995 3.934 1.00 98.31 101 TRP A C 1
ATOM 836 O O . TRP A 1 101 ? 2.868 2.174 4.689 1.00 98.31 101 TRP A O 1
ATOM 846 N N . PHE A 1 102 ? 3.998 0.863 3.254 1.00 98.00 102 PHE A N 1
ATOM 847 C CA . PHE A 1 102 ? 3.129 -0.291 3.431 1.00 98.00 102 PHE A CA 1
ATOM 848 C C . PHE A 1 102 ? 3.234 -0.864 4.847 1.00 98.00 102 PHE A C 1
ATOM 850 O O . PHE A 1 102 ? 2.213 -1.027 5.514 1.00 98.00 102 PHE A O 1
ATOM 857 N N . GLU A 1 103 ? 4.446 -1.110 5.342 1.00 96.94 103 GLU A N 1
ATOM 858 C CA . GLU A 1 103 ? 4.668 -1.610 6.701 1.00 96.94 103 GLU A CA 1
ATOM 859 C C . GLU A 1 103 ? 4.164 -0.631 7.769 1.00 96.94 103 GLU A C 1
ATOM 861 O O . GLU A 1 103 ? 3.545 -1.042 8.758 1.00 96.94 103 GLU A O 1
ATOM 866 N N . GLU A 1 104 ? 4.353 0.672 7.547 1.00 97.75 104 GLU A N 1
ATOM 867 C CA . GLU A 1 104 ? 3.917 1.723 8.464 1.00 97.75 104 GLU A CA 1
ATOM 868 C C . GLU A 1 104 ? 2.396 1.713 8.680 1.00 97.75 104 GLU A C 1
ATOM 870 O O . GLU A 1 104 ? 1.930 1.822 9.819 1.00 97.75 104 GLU A O 1
ATOM 875 N N . ILE A 1 105 ? 1.607 1.494 7.619 1.00 97.56 105 ILE A N 1
ATOM 876 C CA . ILE A 1 105 ? 0.142 1.364 7.704 1.00 97.56 105 ILE A CA 1
ATOM 877 C C . ILE A 1 105 ? -0.248 0.262 8.702 1.00 97.56 105 ILE A C 1
ATOM 879 O O . ILE A 1 105 ? -1.108 0.471 9.565 1.00 97.56 105 ILE A O 1
ATOM 883 N N . PHE A 1 106 ? 0.394 -0.907 8.629 1.00 94.19 106 PHE A N 1
ATOM 884 C CA . PHE A 1 106 ? 0.067 -2.040 9.499 1.00 94.19 106 PHE A CA 1
ATOM 885 C C . PHE A 1 106 ? 0.635 -1.887 10.907 1.00 94.19 106 PHE A C 1
ATOM 887 O O . PHE A 1 106 ? -0.039 -2.251 11.876 1.00 94.19 106 PHE A O 1
ATOM 894 N N . ARG A 1 107 ? 1.820 -1.286 11.056 1.00 95.56 107 ARG A N 1
ATOM 895 C CA . ARG A 1 107 ? 2.377 -0.925 12.365 1.00 95.56 107 ARG A CA 1
ATOM 896 C C . ARG A 1 107 ? 1.422 -0.003 13.127 1.00 95.56 107 ARG A C 1
ATOM 898 O O . ARG A 1 107 ? 1.103 -0.272 14.287 1.00 95.56 107 ARG A O 1
ATOM 905 N N . LEU A 1 108 ? 0.918 1.041 12.471 1.00 95.75 108 LEU A N 1
ATOM 906 C CA . LEU A 1 108 ? -0.037 1.986 13.052 1.00 95.75 108 LEU A CA 1
ATOM 907 C C . LEU A 1 108 ? -1.404 1.337 13.324 1.00 95.75 108 LEU A C 1
ATOM 909 O O . LEU A 1 108 ? -1.987 1.548 14.390 1.00 95.75 108 LEU A O 1
ATOM 913 N N . ASN A 1 109 ? -1.903 0.489 12.419 1.00 92.25 109 ASN A N 1
ATOM 914 C CA . ASN A 1 109 ? -3.157 -0.236 12.640 1.00 92.25 109 ASN A CA 1
ATOM 915 C C . ASN A 1 109 ? -3.072 -1.219 13.822 1.00 92.25 109 ASN A C 1
ATOM 917 O O . ASN A 1 109 ? -4.052 -1.393 14.549 1.00 92.25 109 ASN A O 1
ATOM 921 N N . ASN A 1 110 ? -1.909 -1.827 14.068 1.00 91.81 110 ASN A N 1
ATOM 922 C CA . ASN A 1 110 ? -1.693 -2.668 15.246 1.00 91.81 110 ASN A CA 1
ATOM 923 C C . ASN A 1 110 ? -1.801 -1.857 16.545 1.00 91.81 110 ASN A C 1
ATOM 925 O O . ASN A 1 110 ? -2.480 -2.295 17.474 1.00 91.81 110 ASN A O 1
ATOM 929 N N . ILE A 1 111 ? -1.214 -0.655 16.590 1.00 91.69 111 ILE A N 1
ATOM 930 C CA . ILE A 1 111 ? -1.351 0.272 17.729 1.00 91.69 111 ILE A CA 1
ATOM 931 C C . ILE A 1 111 ? -2.827 0.621 17.951 1.00 91.69 111 ILE A C 1
ATOM 933 O O . ILE A 1 111 ? -3.331 0.541 19.072 1.00 91.69 111 ILE A O 1
ATOM 937 N N . LEU A 1 112 ? -3.538 0.960 16.874 1.00 89.44 112 LEU A N 1
ATOM 938 C CA . LEU A 1 112 ? -4.958 1.300 16.911 1.00 89.44 112 LEU A CA 1
ATOM 939 C C . LEU A 1 112 ? -5.826 0.136 17.416 1.00 89.44 112 LEU A C 1
ATOM 941 O O . LEU A 1 112 ? -6.728 0.346 18.224 1.00 89.44 112 LEU A O 1
ATOM 945 N N . THR A 1 113 ? -5.544 -1.087 16.968 1.00 87.44 113 THR A N 1
ATOM 946 C CA . THR A 1 113 ? -6.292 -2.292 17.354 1.00 87.44 113 THR A CA 1
ATOM 947 C C . THR A 1 113 ? -6.068 -2.628 18.826 1.00 87.44 113 THR A C 1
ATOM 949 O O . THR A 1 113 ? -7.032 -2.795 19.569 1.00 87.44 113 THR A O 1
ATOM 952 N N . GLN A 1 114 ? -4.812 -2.641 19.281 1.00 86.62 114 GLN A N 1
ATOM 953 C CA . GLN A 1 114 ? -4.475 -2.885 20.688 1.00 86.62 114 GLN A CA 1
ATOM 954 C C . GLN A 1 114 ? -5.130 -1.854 21.611 1.00 86.62 114 GLN A C 1
ATOM 956 O O . GLN A 1 114 ? -5.685 -2.209 22.647 1.00 86.62 114 GLN A O 1
ATOM 961 N N . ALA A 1 115 ? -5.138 -0.585 21.205 1.00 83.00 115 ALA A N 1
ATOM 962 C CA . ALA A 1 115 ? -5.737 0.491 21.980 1.00 83.00 115 ALA A CA 1
ATOM 963 C C . ALA A 1 115 ? -7.274 0.464 22.033 1.00 83.00 115 ALA A C 1
ATOM 965 O O . ALA A 1 115 ? -7.837 1.082 22.933 1.00 83.00 115 ALA A O 1
ATOM 966 N N . LYS A 1 116 ? -7.945 -0.201 21.079 1.00 75.75 116 LYS A N 1
ATOM 967 C CA . LYS A 1 116 ? -9.409 -0.386 21.050 1.00 75.75 116 LYS A CA 1
ATOM 968 C C . LYS A 1 116 ? -9.861 -1.656 21.798 1.00 75.75 116 LYS A C 1
ATOM 970 O O . LYS A 1 116 ? -11.040 -1.766 22.120 1.00 75.75 116 LYS A O 1
ATOM 975 N N . CYS A 1 117 ? -8.953 -2.598 22.070 1.00 66.31 117 CYS A N 1
ATOM 976 C CA . CYS A 1 117 ? -9.227 -3.827 22.830 1.00 66.31 117 CYS A CA 1
ATOM 977 C C . CYS A 1 117 ? -8.997 -3.700 24.351 1.00 66.31 117 CYS A C 1
ATOM 979 O O . CYS A 1 117 ? -9.354 -4.626 25.080 1.00 66.31 117 CYS A O 1
ATOM 981 N N . CYS A 1 118 ? -8.402 -2.598 24.818 1.00 52.38 118 CYS A N 1
ATOM 982 C CA . CYS A 1 118 ? -8.202 -2.270 26.236 1.00 52.38 118 CYS A CA 1
ATOM 983 C C . CYS A 1 118 ? -9.194 -1.200 26.700 1.00 52.38 118 CYS A C 1
ATOM 985 O O . CYS A 1 118 ? -9.650 -1.307 27.858 1.00 52.38 118 CYS A O 1
#

Radius of gyration: 15.19 Å; chains: 1; bounding box: 38×26×44 Å